Protein AF-A0A7Y0CHP2-F1 (afdb_monomer)

Mean predicted aligned error: 9.27 Å

Solvent-accessible surface area (backbone atoms only — not comparable to full-atom values): 8221 Å² total; per-residue (Å²): 135,87,84,75,91,80,76,82,68,84,80,80,77,88,77,92,66,79,94,65,55,76,23,40,91,51,57,66,53,70,41,72,54,96,93,35,85,73,47,78,48,83,64,91,58,59,38,76,54,62,63,13,35,29,50,14,32,45,27,40,51,34,11,53,66,67,30,39,64,60,24,49,51,50,52,55,51,48,28,62,74,69,74,44,83,64,51,56,67,42,19,44,55,34,41,66,69,67,62,77,64,48,66,70,48,48,58,66,74,48,63,76,78,59,86,75,64,59,84,54,24,64,59,28,40,52,52,38,48,51,57,46,56,67,67,68,112

Foldseek 3Di:
DDDDPPPQDDPDDDDPDDDADWDFQAQFDFDDDPNDTDDTGDCPRIDRDFPLQNLLRVLLVCLQAPALVSSVVSQVVVCVVVVHHGDLVNSLVNLVPDDLCCLVVVCVV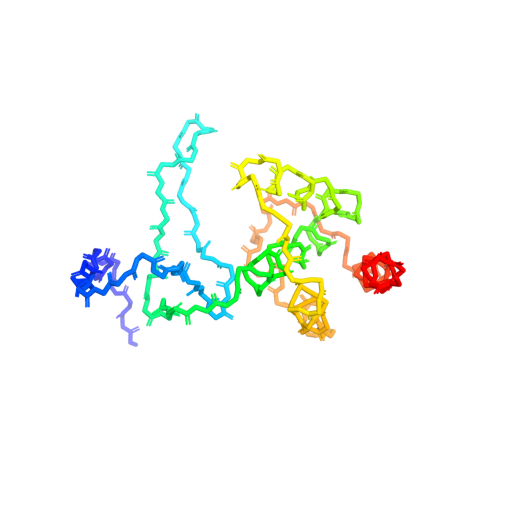CVPVDDGDSVCRVVRSVV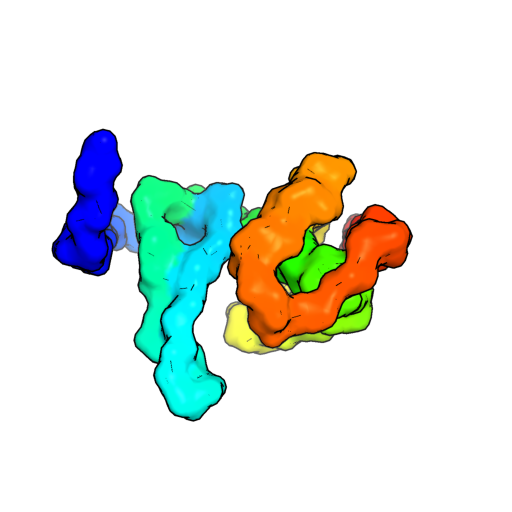NSVVSVVVVD

pLDDT: mean 80.34, std 21.64, range [25.58, 97.75]

Radius of gyration: 16.33 Å; Cα contacts (8 Å, |Δi|>4): 151; chains: 1; bounding box: 34×46×41 Å

Secondary structure (DSSP, 8-state):
----TT----------SS-PPEEESSPPPEEEETTEEEEE---TTEEE--HHHHHHHHHHHHHHHS-HHHHHHHHHHHHHHHTS---HHHHHHHHTT--TTHHHHHHHHHTTSS---TTTHHHHHHHHHHHHHHTT-

Structure (mmCIF, N/CA/C/O backbone):
data_AF-A0A7Y0CHP2-F1
#
_entry.id   AF-A0A7Y0CHP2-F1
#
loop_
_atom_site.group_PDB
_atom_site.id
_atom_site.type_symbol
_atom_site.label_atom_id
_atom_site.label_alt_id
_atom_site.label_comp_id
_atom_site.label_asym_id
_atom_site.label_entity_id
_atom_site.label_seq_id
_atom_site.pdbx_PDB_ins_code
_atom_site.Cartn_x
_atom_site.Cartn_y
_atom_site.Cartn_z
_atom_site.occupancy
_atom_site.B_iso_or_equiv
_atom_site.auth_seq_id
_atom_site.auth_comp_id
_atom_site.auth_asym_id
_atom_site.auth_atom_id
_atom_site.pdbx_PDB_model_num
ATOM 1 N N . MET A 1 1 ? 19.376 -25.784 14.580 1.00 33.62 1 MET A N 1
ATOM 2 C CA . MET A 1 1 ? 18.232 -25.405 15.437 1.00 33.62 1 MET A CA 1
ATOM 3 C C . MET A 1 1 ? 16.965 -25.797 14.697 1.00 33.62 1 MET A C 1
ATOM 5 O O . MET A 1 1 ? 16.726 -25.257 13.625 1.00 33.62 1 MET A O 1
ATOM 9 N N . ASN A 1 2 ? 16.233 -26.790 15.200 1.00 28.50 2 ASN A N 1
ATOM 10 C CA . ASN A 1 2 ? 15.022 -27.311 14.563 1.00 28.50 2 ASN A CA 1
ATOM 11 C C . ASN A 1 2 ? 13.874 -26.304 14.722 1.00 28.50 2 ASN A C 1
ATOM 13 O O . ASN A 1 2 ? 13.593 -25.875 15.837 1.00 28.50 2 ASN A O 1
ATOM 17 N N . TYR A 1 3 ? 13.243 -25.924 13.613 1.00 27.62 3 TYR A N 1
ATOM 18 C CA . TYR A 1 3 ? 12.053 -25.073 13.586 1.00 27.62 3 TYR A CA 1
ATOM 19 C C . TYR A 1 3 ? 10.825 -25.994 13.668 1.00 27.62 3 TYR A C 1
ATOM 21 O O . TYR A 1 3 ? 10.519 -26.694 12.704 1.00 27.62 3 TYR A O 1
ATOM 29 N N . SER A 1 4 ? 10.178 -26.060 14.834 1.00 25.58 4 SER A N 1
ATOM 30 C CA . SER A 1 4 ? 8.906 -26.774 15.007 1.00 25.58 4 SER A CA 1
ATOM 31 C C . SER A 1 4 ? 7.759 -25.895 14.499 1.00 25.58 4 SER A C 1
ATOM 33 O O . SER A 1 4 ? 7.734 -24.698 14.781 1.00 25.58 4 SER A O 1
ATOM 35 N N . SER A 1 5 ? 6.827 -26.468 13.731 1.00 35.50 5 SER A N 1
ATOM 36 C CA . SER A 1 5 ? 5.676 -25.751 13.147 1.00 35.50 5 SER A CA 1
ATOM 37 C C . SER A 1 5 ? 4.511 -25.531 14.126 1.00 35.50 5 SER A C 1
ATOM 39 O O . SER A 1 5 ? 3.504 -24.950 13.731 1.00 35.50 5 SER A O 1
ATOM 41 N N . ASP A 1 6 ? 4.651 -25.932 15.393 1.00 33.66 6 ASP A N 1
ATOM 42 C CA . ASP A 1 6 ? 3.515 -26.051 16.321 1.00 33.66 6 ASP A CA 1
ATOM 43 C C . ASP A 1 6 ? 3.296 -24.858 17.276 1.00 33.66 6 ASP A C 1
ATOM 45 O O . ASP A 1 6 ? 2.314 -24.844 18.013 1.00 33.66 6 ASP A O 1
ATOM 49 N N . ASP A 1 7 ? 4.120 -23.805 17.233 1.00 31.16 7 ASP A N 1
ATOM 50 C CA . ASP A 1 7 ? 4.056 -22.719 18.236 1.00 31.16 7 ASP A CA 1
ATOM 51 C C . ASP A 1 7 ? 3.256 -21.464 17.828 1.00 31.16 7 ASP A C 1
ATOM 53 O O . ASP A 1 7 ? 3.229 -20.474 18.561 1.00 31.16 7 ASP A O 1
ATOM 57 N N . LYS A 1 8 ? 2.541 -21.454 16.693 1.00 35.69 8 LYS A N 1
ATOM 58 C CA . LYS A 1 8 ? 1.701 -20.297 16.302 1.00 35.69 8 LYS A CA 1
ATOM 59 C C . LYS A 1 8 ? 0.286 -20.360 16.895 1.00 35.69 8 LYS A C 1
ATOM 61 O O . LYS A 1 8 ? -0.703 -20.182 16.187 1.00 35.69 8 LYS A O 1
ATOM 66 N N . VAL A 1 9 ? 0.182 -20.576 18.207 1.00 35.22 9 VAL A N 1
ATOM 67 C CA . VAL A 1 9 ? -1.073 -20.375 18.949 1.00 35.22 9 VAL A CA 1
ATOM 68 C C . VAL A 1 9 ? -1.379 -18.876 18.999 1.00 35.22 9 VAL A C 1
ATOM 70 O O . VAL A 1 9 ? -0.537 -18.061 19.378 1.00 35.22 9 VAL A O 1
ATOM 73 N N . ALA A 1 10 ? -2.591 -18.503 18.585 1.00 38.28 10 ALA A N 1
ATOM 74 C CA . ALA A 1 10 ? -3.089 -17.134 18.614 1.00 38.28 10 ALA A CA 1
ATOM 75 C C . ALA A 1 10 ? -3.017 -16.559 20.039 1.00 38.28 10 ALA A C 1
ATOM 77 O O . ALA A 1 10 ? -3.807 -16.918 20.911 1.00 38.28 10 ALA A O 1
ATOM 78 N N . ALA A 1 11 ? -2.079 -15.646 20.283 1.00 34.94 11 ALA A N 1
ATOM 79 C CA . ALA A 1 11 ? -2.035 -14.892 21.526 1.00 34.94 11 ALA A CA 1
ATOM 80 C C . ALA 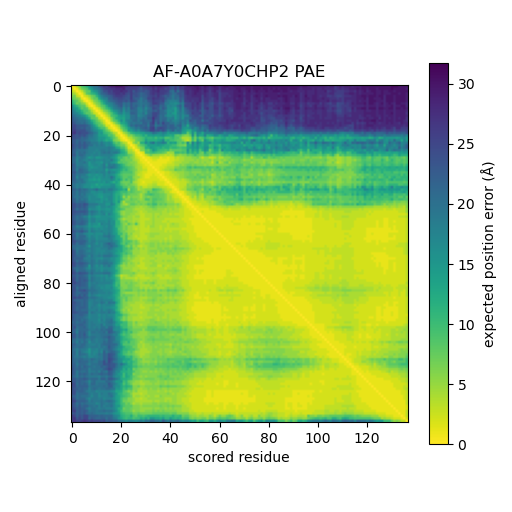A 1 11 ? -3.164 -13.847 21.520 1.00 34.94 11 ALA A C 1
ATOM 82 O O . ALA A 1 11 ? -3.031 -12.772 20.935 1.00 34.94 11 ALA A O 1
ATOM 83 N N . SER A 1 12 ? -4.292 -14.151 22.168 1.00 34.56 12 SER A N 1
ATOM 84 C CA . SER A 1 12 ? -5.327 -13.157 22.457 1.00 34.56 12 SER A CA 1
ATOM 85 C C . SER A 1 12 ? -4.858 -12.270 23.613 1.00 34.56 12 SER A C 1
ATOM 87 O O . SER A 1 12 ? -4.895 -12.674 24.777 1.00 34.56 12 SER A O 1
ATOM 89 N N . LYS A 1 13 ? -4.403 -11.052 23.317 1.00 39.47 13 LYS A N 1
ATOM 90 C CA . LYS A 1 13 ? -4.151 -10.044 24.352 1.00 39.47 13 LYS A CA 1
ATOM 91 C C . LYS A 1 13 ? -5.464 -9.306 24.624 1.00 39.47 13 LYS A C 1
ATOM 93 O O . LYS A 1 13 ? -5.970 -8.614 23.747 1.00 39.47 13 LYS A O 1
ATOM 98 N N . SER A 1 14 ? -6.030 -9.480 25.820 1.00 32.59 14 SER A N 1
ATOM 99 C CA . SER A 1 14 ? -7.166 -8.671 26.277 1.00 32.59 14 SER A CA 1
ATOM 100 C C . SER A 1 14 ? -6.699 -7.223 26.437 1.00 32.59 14 SER A C 1
ATOM 102 O O . SER A 1 14 ? -5.762 -6.954 27.190 1.00 32.59 14 SER A O 1
ATOM 104 N N . LEU A 1 15 ? -7.304 -6.304 25.686 1.00 39.84 15 LEU A N 1
ATOM 105 C CA . LEU A 1 15 ? -7.013 -4.874 25.737 1.00 39.84 15 LEU A CA 1
ATOM 106 C C . LEU A 1 15 ? -8.255 -4.154 26.257 1.00 39.84 15 LEU A C 1
ATOM 108 O O . LEU A 1 15 ? -9.222 -3.946 25.530 1.00 39.84 15 LEU A O 1
ATOM 112 N N . THR A 1 16 ? -8.231 -3.791 27.535 1.00 33.66 16 THR A N 1
ATOM 113 C CA . THR A 1 16 ? -9.223 -2.921 28.167 1.00 33.66 16 THR A CA 1
ATOM 114 C C . THR A 1 16 ? -8.819 -1.458 27.962 1.00 33.66 16 THR A C 1
ATOM 116 O O . THR A 1 16 ? -7.867 -0.964 28.559 1.00 33.66 16 THR A O 1
ATOM 119 N N . GLY A 1 17 ? -9.538 -0.765 27.078 1.00 36.34 17 GLY A N 1
ATOM 120 C CA . GLY A 1 17 ? -9.397 0.659 26.756 1.00 36.34 17 GLY A CA 1
ATOM 121 C C . GLY A 1 17 ? -10.438 1.067 25.700 1.00 36.34 17 GLY A C 1
ATOM 122 O O . GLY A 1 17 ? -11.061 0.178 25.116 1.00 36.34 17 GLY A O 1
ATOM 123 N N . PRO A 1 18 ? -10.677 2.371 25.442 1.00 32.94 18 PRO A N 1
ATOM 124 C CA . PRO A 1 18 ? -11.537 2.787 24.325 1.00 32.94 18 PRO A CA 1
ATOM 125 C C . PRO A 1 18 ? -11.023 2.149 23.022 1.00 32.94 18 PRO A C 1
ATOM 127 O O . PRO A 1 18 ? -9.814 1.920 22.938 1.00 32.94 18 PRO A O 1
ATOM 130 N N . PRO A 1 19 ? -11.880 1.834 22.027 1.00 41.00 19 PRO A N 1
ATOM 131 C CA . PRO A 1 19 ? -11.494 1.035 20.864 1.00 41.00 19 PRO A CA 1
ATOM 132 C C . PRO A 1 19 ? -10.419 1.751 20.034 1.00 41.00 19 PRO A C 1
ATOM 134 O O . PRO A 1 19 ? -10.703 2.517 19.116 1.00 41.00 19 PRO A O 1
ATOM 137 N N . GLY A 1 20 ? -9.158 1.521 20.389 1.00 43.00 20 GLY A N 1
ATOM 138 C CA . GLY A 1 20 ? -7.997 1.904 19.611 1.00 43.00 20 GLY A CA 1
ATOM 139 C C . GLY A 1 20 ? -7.851 0.923 18.461 1.00 43.00 20 GLY A C 1
ATOM 140 O O . GLY A 1 20 ? -7.991 -0.286 18.650 1.00 43.00 20 GLY A O 1
ATOM 141 N N . LEU A 1 21 ? -7.581 1.426 17.257 1.00 51.47 21 LEU A N 1
ATOM 142 C CA . LEU A 1 21 ? -7.273 0.537 16.148 1.00 51.47 21 LEU A CA 1
ATOM 143 C C . LEU A 1 21 ? -5.927 -0.141 16.421 1.00 51.47 21 LEU A C 1
ATOM 145 O O . LEU A 1 21 ? -4.909 0.536 16.588 1.00 51.47 21 LEU A O 1
ATOM 149 N N . LEU A 1 22 ? -5.932 -1.472 16.433 1.00 53.25 22 LEU A N 1
ATOM 150 C CA . LEU A 1 22 ? -4.707 -2.252 16.384 1.00 53.25 22 LEU A CA 1
ATOM 151 C C . LEU A 1 22 ? -4.070 -2.091 15.012 1.00 53.25 22 LEU A C 1
ATOM 153 O O . LEU A 1 22 ? -4.692 -2.384 13.993 1.00 53.25 22 LEU A O 1
ATOM 15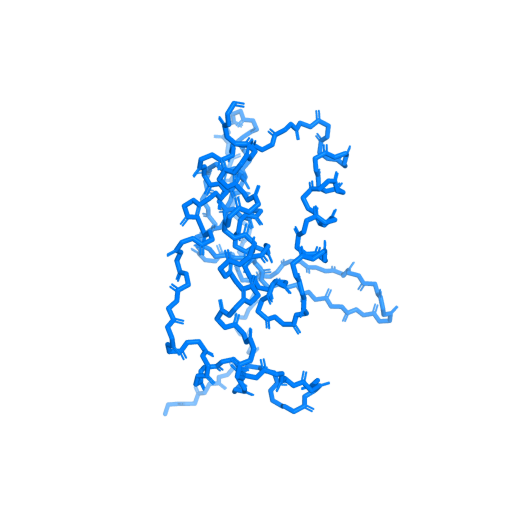7 N N . THR A 1 23 ? -2.828 -1.638 15.025 1.00 50.16 23 THR A N 1
ATOM 158 C CA . THR A 1 23 ? -1.958 -1.551 13.862 1.00 50.16 23 THR A CA 1
ATOM 159 C C . THR A 1 23 ? -0.762 -2.468 14.025 1.00 50.16 23 THR A C 1
ATOM 161 O O . THR A 1 23 ? -0.392 -2.833 15.140 1.00 50.16 23 THR A O 1
ATOM 164 N N . GLN A 1 24 ? -0.143 -2.874 12.932 1.00 55.31 24 GLN A N 1
ATOM 165 C CA . GLN A 1 24 ? 1.090 -3.640 12.968 1.00 55.31 24 GLN A CA 1
ATOM 166 C C . GLN A 1 24 ? 2.258 -2.784 12.487 1.00 55.31 24 GLN A C 1
ATOM 168 O O . GLN A 1 24 ? 2.131 -1.862 11.685 1.00 55.31 24 GLN A O 1
ATOM 173 N N . ARG A 1 25 ? 3.462 -3.099 12.970 1.00 50.78 25 ARG A N 1
ATOM 174 C CA . ARG A 1 25 ? 4.680 -2.430 12.484 1.00 50.78 25 ARG A CA 1
ATOM 175 C C . ARG A 1 25 ? 5.002 -2.784 11.018 1.00 50.78 25 ARG A C 1
ATOM 177 O O . ARG A 1 25 ? 5.849 -2.133 10.424 1.00 50.78 25 ARG A O 1
ATOM 184 N N . SER A 1 26 ? 4.325 -3.783 10.449 1.00 56.91 26 SER A N 1
ATOM 185 C CA . SER A 1 26 ? 4.382 -4.263 9.059 1.00 56.91 26 SER A CA 1
ATOM 186 C C . SER A 1 26 ? 3.019 -4.852 8.672 1.00 56.91 26 SER A C 1
ATOM 188 O O . SER A 1 26 ? 2.314 -5.320 9.556 1.00 56.91 26 SER A O 1
ATOM 190 N N . THR A 1 27 ? 2.652 -4.910 7.388 1.00 58.25 27 THR A N 1
ATOM 191 C CA . THR A 1 27 ? 1.412 -5.584 6.939 1.00 58.25 27 THR A CA 1
ATOM 192 C C . THR A 1 27 ? 1.262 -6.976 7.568 1.00 58.25 27 THR A C 1
ATOM 194 O O . THR A 1 27 ? 2.188 -7.783 7.429 1.00 58.25 27 THR A O 1
ATOM 197 N N . PRO A 1 28 ? 0.140 -7.296 8.241 1.00 63.59 28 PRO A N 1
ATOM 198 C CA . PRO A 1 28 ? 0.003 -8.586 8.897 1.00 63.59 28 PRO A CA 1
ATOM 199 C C . PRO A 1 28 ? -0.168 -9.715 7.867 1.00 63.59 28 PRO A C 1
ATOM 201 O O . PRO A 1 28 ? -0.849 -9.529 6.853 1.00 63.59 28 PRO A O 1
ATOM 204 N N . PRO A 1 29 ? 0.417 -10.900 8.105 1.00 76.56 29 PRO A N 1
ATOM 205 C CA . PRO A 1 29 ? 0.190 -12.051 7.248 1.00 76.56 29 PRO A CA 1
ATOM 206 C C . PRO A 1 29 ? -1.262 -12.528 7.346 1.00 76.56 29 PRO A C 1
ATOM 208 O O . PRO A 1 29 ? -1.866 -12.587 8.420 1.00 76.56 29 PRO A O 1
ATOM 211 N N . VAL A 1 30 ? -1.808 -12.898 6.192 1.00 83.56 30 VAL A N 1
ATOM 212 C CA . VAL A 1 30 ? -3.193 -13.335 6.027 1.00 83.56 30 VAL A CA 1
ATOM 213 C C . VAL A 1 30 ? -3.265 -14.775 5.532 1.00 83.56 30 VAL A C 1
ATOM 215 O O . VAL A 1 30 ? -2.452 -15.200 4.712 1.00 83.56 30 VAL A O 1
ATOM 218 N N . LEU A 1 31 ? -4.249 -15.524 6.026 1.00 85.31 31 LEU A N 1
ATOM 219 C CA . LEU A 1 31 ? -4.538 -16.891 5.609 1.00 85.31 31 LEU A CA 1
ATOM 220 C C . LEU A 1 31 ? -5.696 -16.921 4.619 1.00 85.31 31 LEU A C 1
ATOM 222 O O . LEU A 1 31 ? -6.704 -16.238 4.803 1.00 85.31 31 LEU A O 1
ATOM 226 N N . TRP A 1 32 ? -5.548 -17.761 3.601 1.00 82.81 32 TRP A N 1
ATOM 227 C CA . TRP A 1 32 ? -6.553 -17.994 2.576 1.00 82.81 32 TRP A CA 1
ATOM 228 C C . TRP A 1 32 ? -6.946 -19.470 2.574 1.00 82.81 32 TRP A C 1
ATOM 230 O O . TRP A 1 32 ? -6.081 -20.339 2.660 1.00 82.81 32 TRP A O 1
ATOM 240 N N . CYS A 1 33 ? -8.240 -19.746 2.452 1.00 84.38 33 CYS A N 1
ATOM 241 C CA . CYS A 1 33 ? -8.786 -21.075 2.185 1.00 84.38 33 CYS A CA 1
ATOM 242 C C . CYS A 1 33 ? -9.849 -20.924 1.099 1.00 84.38 33 CYS A C 1
ATOM 244 O O . CYS A 1 33 ? -10.695 -20.040 1.219 1.00 84.38 33 CYS A O 1
ATOM 246 N N . ASP A 1 34 ? -9.779 -21.719 0.032 1.00 87.19 34 ASP A N 1
ATOM 247 C CA . ASP A 1 34 ? -10.749 -21.694 -1.074 1.00 87.19 34 ASP A CA 1
ATOM 248 C C . ASP A 1 34 ? -11.055 -20.274 -1.593 1.00 87.19 34 ASP A C 1
ATOM 250 O O . ASP A 1 34 ? -12.204 -19.854 -1.699 1.00 87.19 34 ASP A O 1
ATOM 254 N N . GLN A 1 35 ? -9.997 -19.498 -1.867 1.00 83.31 35 GLN A N 1
ATOM 255 C CA . GLN A 1 35 ? -10.057 -18.094 -2.322 1.00 83.31 35 GLN A CA 1
ATOM 256 C C . GLN A 1 35 ? -10.704 -17.101 -1.343 1.00 83.31 35 GLN A C 1
ATOM 258 O O . GLN A 1 35 ? -10.899 -15.932 -1.676 1.00 83.31 35 GLN A O 1
ATOM 263 N N . ARG A 1 36 ? -10.982 -17.520 -0.110 1.00 78.56 36 ARG A N 1
ATOM 264 C CA . ARG A 1 36 ? -11.520 -16.667 0.943 1.00 78.56 36 ARG A CA 1
ATOM 265 C C . ARG A 1 36 ? -10.453 -16.359 1.984 1.00 78.56 36 ARG A C 1
ATOM 267 O O . ARG A 1 36 ? -9.753 -17.251 2.452 1.00 78.56 36 ARG A O 1
ATOM 274 N N . LEU A 1 37 ? -10.383 -15.094 2.392 1.00 85.31 37 LEU A N 1
ATOM 275 C CA . LEU A 1 37 ? -9.616 -14.675 3.561 1.00 85.31 37 LEU A CA 1
ATOM 276 C C . LEU A 1 37 ? -10.229 -15.310 4.821 1.00 85.31 37 LEU A C 1
ATOM 278 O O . LEU A 1 37 ? -11.385 -15.035 5.153 1.00 85.31 37 LEU A O 1
ATOM 282 N N . THR A 1 38 ? -9.471 -16.158 5.513 1.00 86.81 38 THR A N 1
ATOM 283 C CA . THR A 1 38 ? -9.941 -16.921 6.682 1.00 86.81 38 THR A CA 1
ATOM 284 C C . THR A 1 38 ? -9.320 -16.481 7.997 1.00 86.81 38 THR A C 1
ATOM 286 O O . THR A 1 38 ? -9.872 -16.782 9.053 1.00 86.81 38 THR A O 1
ATOM 289 N N . GLY A 1 39 ? -8.211 -15.743 7.969 1.00 81.94 39 GLY A N 1
ATOM 290 C CA . GLY A 1 39 ? -7.592 -15.271 9.199 1.00 81.94 39 GLY A CA 1
ATOM 291 C C . GLY A 1 39 ? -6.468 -14.275 8.983 1.00 81.94 39 GLY A C 1
ATOM 292 O O . GLY A 1 39 ? -5.876 -14.192 7.909 1.00 81.94 39 GLY A O 1
ATOM 293 N N . VAL A 1 40 ? -6.168 -13.540 10.047 1.00 82.12 40 VAL A N 1
ATOM 294 C CA . VAL A 1 40 ? -4.987 -12.687 10.171 1.00 82.12 40 VAL A CA 1
ATOM 295 C C . VAL A 1 40 ? -4.141 -13.281 11.288 1.00 82.12 40 VAL A C 1
ATOM 297 O O . VAL A 1 40 ? -4.647 -13.524 12.387 1.00 82.12 40 VAL A O 1
ATOM 300 N N . VAL A 1 41 ? -2.874 -13.558 11.006 1.00 81.44 41 VAL A N 1
ATOM 301 C CA . VAL A 1 41 ? -1.969 -14.257 11.926 1.00 81.44 41 VAL A CA 1
ATOM 302 C C . VAL A 1 41 ? -0.753 -13.396 12.251 1.00 81.44 41 VAL A C 1
ATOM 304 O O . VAL A 1 41 ? -0.618 -12.289 11.743 1.00 81.44 41 VAL A O 1
ATOM 307 N N . ASP A 1 42 ? 0.128 -13.914 13.109 1.00 71.19 42 ASP A N 1
ATOM 308 C CA . ASP A 1 42 ? 1.390 -13.268 13.487 1.00 71.19 42 ASP A CA 1
ATOM 309 C C . ASP A 1 42 ? 1.177 -11.874 14.105 1.00 71.19 42 ASP A C 1
ATOM 311 O O . ASP A 1 42 ? 1.497 -10.830 13.535 1.00 71.19 42 ASP A O 1
ATOM 315 N N . TRP A 1 43 ? 0.637 -11.865 15.329 1.00 76.94 43 TRP A N 1
ATOM 316 C CA . TRP A 1 43 ? 0.383 -10.653 16.115 1.00 76.94 43 TRP A CA 1
ATOM 317 C C . TRP A 1 43 ? 1.491 -10.191 17.090 1.00 76.94 43 TRP A C 1
ATOM 319 O O . TRP A 1 43 ? 1.189 -9.326 17.915 1.00 76.94 43 TRP A O 1
ATOM 329 N N . PRO A 1 44 ? 2.759 -10.665 17.065 1.00 75.81 44 PRO A N 1
ATOM 330 C CA . PRO A 1 44 ? 3.718 -10.280 18.102 1.00 75.81 44 PRO A CA 1
ATOM 331 C C . PRO A 1 44 ? 4.076 -8.786 18.052 1.00 75.81 44 PRO A C 1
ATOM 333 O O . PRO A 1 44 ? 4.484 -8.230 19.067 1.00 75.81 44 PRO A O 1
ATOM 336 N N . ASN A 1 45 ? 3.873 -8.125 16.905 1.00 74.69 45 ASN A N 1
ATOM 337 C CA . ASN A 1 45 ? 4.138 -6.697 16.703 1.00 74.69 45 ASN A CA 1
ATOM 338 C C . ASN A 1 45 ? 2.864 -5.835 16.650 1.00 74.69 45 ASN A C 1
ATOM 340 O O . ASN A 1 45 ? 2.912 -4.693 16.189 1.00 74.69 45 ASN A O 1
ATOM 344 N N . ALA A 1 46 ? 1.726 -6.374 17.094 1.00 77.31 46 ALA A N 1
ATOM 345 C CA . ALA A 1 46 ? 0.472 -5.639 17.160 1.00 77.31 46 ALA A CA 1
ATOM 346 C C . ALA A 1 46 ? 0.537 -4.542 18.230 1.00 77.31 46 ALA A C 1
ATOM 348 O O . ALA A 1 46 ? 0.813 -4.810 19.401 1.00 77.31 46 ALA A O 1
ATOM 349 N N . ALA A 1 47 ? 0.248 -3.309 17.837 1.00 78.44 47 ALA A N 1
ATOM 350 C CA . ALA A 1 47 ? 0.237 -2.149 18.712 1.00 78.44 47 ALA A CA 1
ATOM 351 C C . ALA A 1 47 ? -0.829 -1.146 18.268 1.00 78.44 47 ALA A C 1
ATOM 353 O O . ALA A 1 47 ? -1.135 -1.020 17.087 1.00 78.44 47 ALA A O 1
ATOM 354 N N . THR A 1 48 ? -1.383 -0.372 19.195 1.00 82.94 48 THR A N 1
ATOM 355 C CA . THR A 1 48 ? -2.240 0.757 18.813 1.00 82.94 48 THR A CA 1
ATOM 356 C C . THR A 1 48 ? -1.428 1.774 18.014 1.00 82.94 48 THR A C 1
ATOM 358 O O . THR A 1 48 ? -0.333 2.156 18.429 1.00 82.94 48 THR A O 1
ATOM 361 N N . GLY A 1 49 ? -1.960 2.239 16.887 1.00 83.31 49 GLY A N 1
ATOM 362 C CA . GLY A 1 49 ? -1.236 3.179 16.040 1.00 83.31 49 GLY A CA 1
ATOM 363 C C . GLY A 1 49 ? -2.071 3.772 14.916 1.00 83.31 49 GLY A C 1
ATOM 364 O O . GLY A 1 49 ? -3.300 3.695 14.893 1.00 83.31 49 GLY A O 1
ATOM 365 N N . ASN A 1 50 ? -1.382 4.429 13.986 1.00 89.31 50 ASN A N 1
ATOM 366 C CA . ASN A 1 50 ? -2.022 5.090 12.860 1.00 89.31 50 ASN A CA 1
ATOM 367 C C . ASN A 1 50 ? -2.319 4.079 11.750 1.00 89.31 50 ASN A C 1
ATOM 369 O O . ASN A 1 50 ? -1.402 3.492 11.185 1.00 89.31 50 ASN A O 1
ATOM 373 N N . ARG A 1 51 ? -3.596 3.925 11.395 1.00 91.00 51 ARG A N 1
ATOM 374 C CA . ARG A 1 51 ? -4.050 3.022 10.323 1.00 91.00 51 ARG A CA 1
ATOM 375 C C . ARG A 1 51 ? -3.380 3.263 8.972 1.00 91.00 51 ARG A C 1
ATOM 377 O O . ARG A 1 51 ? -3.239 2.335 8.184 1.00 91.00 51 ARG A O 1
ATOM 384 N N . GLY A 1 52 ? -2.969 4.506 8.712 1.00 91.56 52 GLY A N 1
ATOM 385 C CA . GLY A 1 52 ? -2.218 4.867 7.516 1.00 91.56 52 GLY A CA 1
ATOM 386 C C . GLY A 1 52 ? -0.888 4.121 7.423 1.00 91.56 52 GLY A C 1
ATOM 387 O O . GLY A 1 52 ? -0.463 3.820 6.319 1.00 91.56 52 GLY A O 1
ATOM 388 N N . SER A 1 53 ? -0.279 3.735 8.549 1.00 91.12 53 SER A N 1
ATOM 389 C CA . SER A 1 53 ? 0.940 2.921 8.555 1.00 91.12 53 SER A CA 1
ATOM 390 C C . SER A 1 53 ? 0.702 1.522 7.971 1.00 91.12 53 SER A C 1
ATOM 392 O O . SER A 1 53 ? 1.440 1.104 7.083 1.00 91.12 53 SER A O 1
ATOM 394 N N . ASP A 1 54 ? -0.346 0.813 8.409 1.00 89.94 54 ASP A N 1
ATOM 395 C CA . ASP A 1 54 ? -0.685 -0.510 7.855 1.00 89.94 54 ASP A CA 1
ATOM 396 C C . ASP A 1 54 ? -1.104 -0.414 6.394 1.00 89.94 54 ASP A C 1
ATOM 398 O O . ASP A 1 54 ? -0.673 -1.205 5.558 1.00 89.94 54 ASP A O 1
ATOM 402 N N . VAL A 1 55 ? -1.938 0.580 6.076 1.00 94.00 55 VAL A N 1
ATOM 403 C CA . VAL A 1 55 ? -2.404 0.808 4.708 1.00 94.00 55 VAL A CA 1
ATOM 404 C C . VAL A 1 55 ? -1.228 1.106 3.787 1.00 94.00 55 VAL A C 1
ATOM 406 O O . VAL A 1 55 ? -1.134 0.490 2.730 1.00 94.00 55 VAL A O 1
ATOM 409 N N . GLY A 1 56 ? -0.296 1.964 4.196 1.00 95.19 56 GLY A N 1
ATOM 410 C CA . GLY A 1 56 ? 0.889 2.279 3.408 1.00 95.19 56 GLY A CA 1
ATOM 411 C C . GLY A 1 56 ? 1.819 1.076 3.226 1.00 95.19 56 GLY A C 1
ATOM 412 O O . GLY A 1 56 ? 2.306 0.860 2.119 1.00 95.19 56 GLY A O 1
ATOM 413 N N . HIS A 1 57 ? 1.998 0.221 4.242 1.00 93.56 57 HIS A N 1
ATOM 414 C CA . HIS A 1 57 ? 2.745 -1.033 4.073 1.00 93.56 57 HIS A CA 1
ATOM 415 C C . HIS A 1 57 ? 2.041 -2.008 3.115 1.00 93.56 57 HIS A C 1
ATOM 417 O O . HIS A 1 57 ? 2.699 -2.629 2.277 1.00 93.56 57 HIS A O 1
ATOM 423 N N . CYS A 1 58 ? 0.710 -2.135 3.181 1.00 94.44 58 CYS A N 1
ATOM 424 C CA . CYS A 1 58 ? -0.053 -2.935 2.218 1.00 94.44 58 CYS A CA 1
ATOM 425 C C . CYS A 1 58 ? 0.146 -2.407 0.799 1.00 94.44 58 CYS A C 1
ATOM 427 O O . CYS A 1 58 ? 0.432 -3.173 -0.118 1.00 94.44 58 CYS A O 1
ATOM 429 N N . ARG A 1 59 ? 0.031 -1.089 0.620 1.00 96.88 59 ARG A N 1
ATOM 430 C CA . ARG A 1 59 ? 0.213 -0.435 -0.677 1.00 96.88 59 ARG A CA 1
ATOM 431 C C . ARG A 1 59 ? 1.621 -0.608 -1.217 1.00 96.88 59 ARG A C 1
ATOM 433 O O . ARG A 1 59 ? 1.762 -0.861 -2.408 1.00 96.88 59 ARG A O 1
ATOM 440 N N . LEU A 1 60 ? 2.641 -0.531 -0.362 1.00 95.88 60 LEU A N 1
ATOM 441 C CA . LEU A 1 60 ? 4.018 -0.808 -0.755 1.00 95.88 60 LEU A CA 1
ATOM 442 C C . LEU A 1 60 ? 4.146 -2.233 -1.310 1.00 95.88 60 LEU A C 1
ATOM 444 O O . LEU A 1 60 ? 4.645 -2.414 -2.419 1.00 95.88 60 LEU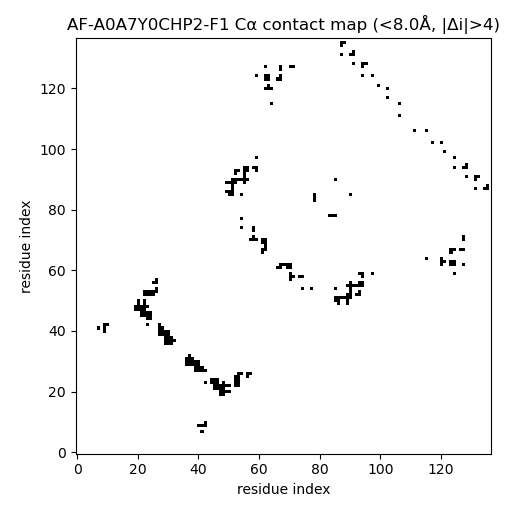 A O 1
ATOM 448 N N . ASN A 1 61 ? 3.621 -3.229 -0.592 1.00 92.75 61 ASN A N 1
ATOM 449 C CA . ASN A 1 61 ? 3.639 -4.620 -1.051 1.00 92.75 61 ASN A CA 1
ATOM 450 C C . ASN A 1 61 ? 2.904 -4.793 -2.388 1.00 92.75 61 ASN A C 1
ATOM 452 O O . ASN A 1 61 ? 3.400 -5.484 -3.276 1.00 92.75 61 ASN A O 1
ATOM 456 N N . LEU A 1 62 ? 1.746 -4.150 -2.560 1.00 94.12 62 LEU A N 1
ATOM 457 C CA . LEU A 1 62 ? 0.978 -4.216 -3.805 1.00 94.12 62 LEU A CA 1
ATOM 458 C C . LEU A 1 62 ? 1.710 -3.553 -4.977 1.00 94.12 62 LEU A C 1
ATOM 460 O O . LEU A 1 62 ? 1.721 -4.112 -6.067 1.00 94.12 62 LEU A O 1
ATOM 464 N N . ALA A 1 63 ? 2.373 -2.416 -4.761 1.00 95.50 63 ALA A N 1
ATOM 465 C CA . ALA A 1 63 ? 3.162 -1.749 -5.797 1.00 95.50 63 ALA A CA 1
ATOM 466 C C . ALA A 1 63 ? 4.389 -2.578 -6.218 1.00 95.50 63 ALA A C 1
ATOM 468 O O . ALA A 1 63 ? 4.741 -2.635 -7.399 1.00 95.50 63 ALA A O 1
ATOM 469 N N . VAL A 1 64 ? 5.029 -3.235 -5.246 1.00 93.38 64 VAL A N 1
ATOM 470 C CA . VAL A 1 64 ? 6.167 -4.136 -5.462 1.00 93.38 64 VAL A CA 1
ATOM 471 C C . VAL A 1 64 ? 5.751 -5.359 -6.283 1.00 93.38 64 VAL A C 1
ATOM 473 O O . VAL A 1 64 ? 6.411 -5.679 -7.275 1.00 93.38 64 VAL A O 1
ATOM 476 N N . LEU A 1 65 ? 4.663 -6.024 -5.883 1.00 90.25 65 LEU A N 1
ATOM 477 C CA . LEU A 1 65 ? 4.221 -7.301 -6.454 1.00 90.25 65 LEU A CA 1
ATOM 478 C C . LEU A 1 65 ? 3.414 -7.150 -7.748 1.00 90.25 65 LEU A C 1
ATOM 480 O O . LEU A 1 65 ? 3.494 -8.023 -8.607 1.00 90.25 65 LEU A O 1
ATOM 484 N N . PHE A 1 66 ? 2.654 -6.065 -7.882 1.00 91.44 66 PHE A N 1
ATOM 485 C CA . PHE A 1 66 ? 1.735 -5.833 -8.991 1.00 91.44 66 PHE A CA 1
ATOM 486 C C . PHE A 1 66 ? 2.059 -4.493 -9.653 1.00 91.44 66 PHE A C 1
ATOM 488 O O . PHE A 1 66 ? 2.994 -4.406 -10.449 1.00 91.44 66 PHE A O 1
ATOM 495 N N . ASP A 1 67 ? 1.327 -3.435 -9.303 1.00 93.81 67 ASP A N 1
ATOM 496 C CA . ASP A 1 67 ? 1.459 -2.123 -9.915 1.00 93.81 67 ASP A CA 1
ATOM 497 C C . ASP A 1 67 ? 0.915 -0.976 -9.052 1.00 93.81 67 ASP A C 1
ATOM 499 O O . ASP A 1 67 ? 0.316 -1.158 -7.988 1.00 93.81 67 ASP A O 1
ATOM 503 N N . THR A 1 68 ? 1.178 0.246 -9.523 1.00 96.31 68 THR A N 1
ATOM 504 C CA . THR A 1 68 ? 0.747 1.494 -8.885 1.00 96.31 68 THR A CA 1
ATOM 505 C C . THR A 1 68 ? -0.774 1.617 -8.813 1.00 96.31 68 THR A C 1
ATOM 507 O O . THR A 1 68 ? -1.290 2.132 -7.821 1.00 96.31 68 THR A O 1
ATOM 510 N N . THR A 1 69 ? -1.493 1.136 -9.831 1.00 96.62 69 THR A N 1
ATOM 511 C CA . THR A 1 69 ? -2.959 1.204 -9.893 1.00 96.62 69 THR A CA 1
ATOM 512 C C . THR A 1 69 ? -3.578 0.341 -8.804 1.00 96.62 69 THR A C 1
ATOM 514 O O . THR A 1 69 ? -4.353 0.844 -8.001 1.00 96.62 69 THR A O 1
ATOM 517 N N . THR A 1 70 ? -3.137 -0.909 -8.677 1.00 95.94 70 THR A N 1
ATOM 518 C CA . THR A 1 70 ? -3.567 -1.859 -7.645 1.00 95.94 70 THR A CA 1
ATOM 519 C C . THR A 1 70 ? -3.327 -1.299 -6.240 1.00 95.94 70 THR A C 1
ATOM 521 O O . THR A 1 70 ? -4.191 -1.386 -5.365 1.00 95.94 70 THR A O 1
ATOM 524 N N . ALA A 1 71 ? -2.171 -0.667 -6.012 1.00 96.62 71 ALA A N 1
ATOM 525 C CA . ALA A 1 71 ? -1.874 0.004 -4.747 1.00 96.62 71 ALA A CA 1
ATOM 526 C C . ALA A 1 71 ? -2.772 1.234 -4.493 1.00 96.62 71 ALA A C 1
ATOM 528 O O . ALA A 1 7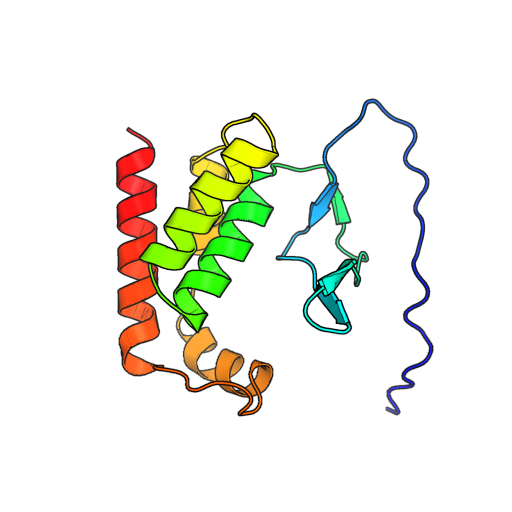1 ? -3.086 1.549 -3.343 1.00 96.62 71 ALA A O 1
ATOM 529 N N . GLY A 1 72 ? -3.177 1.956 -5.538 1.00 97.00 72 GLY A N 1
ATOM 530 C CA . GLY A 1 72 ? -4.130 3.065 -5.452 1.00 97.00 72 GLY A CA 1
ATOM 531 C C . GLY A 1 72 ? -5.558 2.595 -5.167 1.00 97.00 72 GLY A C 1
ATOM 532 O O . GLY A 1 72 ? -6.201 3.098 -4.245 1.00 97.00 72 GLY A O 1
ATOM 533 N N . ASP A 1 73 ? -6.024 1.582 -5.892 1.00 97.62 73 ASP A N 1
ATOM 534 C CA . ASP A 1 73 ? -7.360 1.004 -5.746 1.00 97.62 73 ASP A CA 1
ATOM 535 C C . ASP A 1 73 ? -7.565 0.427 -4.347 1.00 97.62 73 ASP A C 1
ATOM 537 O O . ASP A 1 73 ? -8.602 0.660 -3.724 1.00 97.62 73 ASP A O 1
ATOM 541 N N . TYR 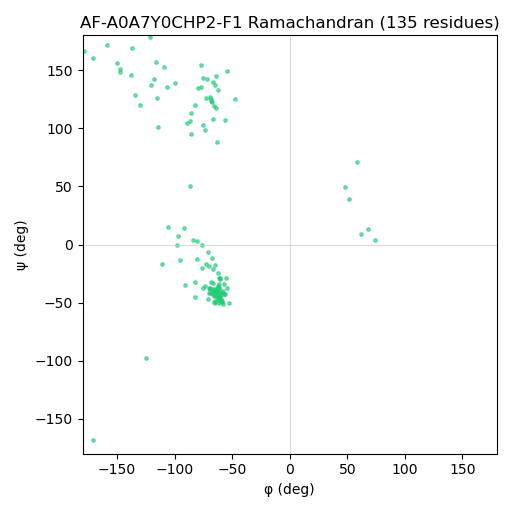A 1 74 ? -6.549 -0.244 -3.795 1.00 96.81 74 TYR A N 1
ATOM 542 C CA . TYR A 1 74 ? -6.590 -0.723 -2.415 1.00 96.81 74 TYR A CA 1
ATOM 543 C C . TYR A 1 74 ? -6.855 0.403 -1.409 1.00 96.81 74 TYR A C 1
ATOM 545 O O . TYR A 1 74 ? -7.671 0.225 -0.506 1.00 96.81 74 TYR A O 1
ATOM 553 N N . LEU A 1 75 ? -6.217 1.570 -1.562 1.00 96.50 75 LEU A N 1
ATOM 554 C CA . LEU A 1 75 ? -6.450 2.708 -0.670 1.00 96.50 75 LEU A CA 1
ATOM 555 C C . LEU A 1 75 ? -7.910 3.161 -0.720 1.00 96.50 75 LEU A C 1
ATOM 557 O O . LEU A 1 75 ? -8.544 3.329 0.320 1.00 96.50 75 LEU A O 1
ATOM 561 N N . VAL A 1 76 ? -8.442 3.326 -1.931 1.00 96.88 76 VAL A N 1
ATOM 562 C CA . VAL A 1 76 ? -9.831 3.745 -2.148 1.00 96.88 76 VAL A CA 1
ATOM 563 C C . VAL A 1 76 ? -10.795 2.731 -1.535 1.00 96.88 76 VAL A C 1
ATOM 565 O O . VAL A 1 76 ? -11.738 3.113 -0.842 1.00 96.88 76 VAL A O 1
ATOM 568 N N . MET A 1 77 ? -10.554 1.439 -1.755 1.00 97.44 77 MET A N 1
ATOM 569 C CA . MET A 1 77 ? -11.384 0.364 -1.213 1.00 97.44 77 MET A CA 1
ATOM 570 C C . MET A 1 77 ? -11.303 0.288 0.312 1.00 97.44 77 MET A C 1
ATOM 572 O O . MET A 1 77 ? -12.339 0.144 0.963 1.00 97.44 77 MET A O 1
ATOM 576 N N . TYR A 1 78 ? -10.111 0.452 0.891 1.00 95.75 78 TYR A N 1
ATOM 577 C CA . TYR A 1 78 ? -9.926 0.498 2.339 1.00 95.75 78 TYR A CA 1
ATOM 578 C C . TYR A 1 78 ? -10.683 1.677 2.956 1.00 95.75 78 TYR A C 1
ATOM 580 O O . TYR A 1 78 ? -11.446 1.478 3.896 1.00 95.75 78 TYR A O 1
ATOM 588 N N . GLU A 1 79 ? -10.517 2.896 2.433 1.00 96.38 79 GLU A N 1
ATOM 589 C CA . GLU A 1 79 ? -11.186 4.088 2.973 1.00 96.38 79 GLU A CA 1
ATOM 590 C C . GLU A 1 79 ? -12.711 3.986 2.862 1.00 96.38 79 GLU A C 1
ATOM 592 O O . GLU A 1 79 ? -13.425 4.353 3.796 1.00 96.38 79 GLU A O 1
ATOM 597 N N . ARG A 1 80 ? -13.217 3.427 1.754 1.00 97.50 80 ARG A N 1
ATOM 598 C CA . ARG A 1 80 ? -14.648 3.140 1.574 1.00 97.50 80 ARG A CA 1
ATOM 599 C C . ARG A 1 80 ? -15.161 2.138 2.604 1.00 97.50 80 ARG A C 1
ATOM 601 O O . ARG A 1 80 ? -16.189 2.393 3.221 1.00 97.50 80 ARG A O 1
ATOM 608 N N . ALA A 1 81 ? -14.454 1.027 2.804 1.00 95.25 81 ALA A N 1
ATOM 609 C CA . ALA A 1 81 ? -14.857 -0.013 3.749 1.00 95.25 81 ALA A CA 1
ATOM 610 C C . ALA A 1 81 ? -14.738 0.443 5.213 1.00 95.25 81 ALA A C 1
ATOM 612 O O . ALA A 1 81 ? -15.585 0.113 6.037 1.00 95.25 81 ALA A O 1
ATOM 613 N N . ALA A 1 82 ? -13.700 1.217 5.537 1.00 92.88 82 ALA A N 1
ATOM 614 C CA . ALA A 1 82 ? -13.484 1.760 6.873 1.00 92.88 82 ALA A CA 1
ATOM 615 C C . ALA A 1 82 ? -14.412 2.942 7.190 1.00 92.88 82 ALA A C 1
ATOM 617 O O . ALA A 1 82 ? -14.579 3.274 8.361 1.00 92.88 82 ALA A O 1
ATOM 618 N N . GLY A 1 83 ? -14.971 3.604 6.171 1.00 96.81 83 GLY A N 1
ATOM 619 C CA . GLY A 1 83 ? -15.751 4.834 6.323 1.00 96.81 83 GLY A CA 1
ATOM 620 C C . GLY A 1 83 ? -14.917 6.038 6.776 1.00 96.81 83 GLY A C 1
ATOM 621 O O . GLY A 1 83 ? -15.477 7.045 7.204 1.00 96.81 83 GLY A O 1
ATOM 622 N N . VAL A 1 84 ? -13.583 5.947 6.715 1.00 94.31 84 VAL A N 1
ATOM 623 C CA . VAL A 1 84 ? -12.661 7.001 7.161 1.00 94.31 84 VAL A CA 1
ATOM 624 C C . VAL A 1 84 ? -11.517 7.150 6.168 1.00 94.31 84 VAL A C 1
ATOM 626 O O . VAL A 1 84 ? -11.035 6.160 5.616 1.00 94.31 84 VAL A O 1
ATOM 629 N N . ARG A 1 85 ? -11.030 8.381 5.992 1.00 95.00 85 ARG A N 1
ATOM 630 C CA . ARG A 1 85 ? -9.782 8.624 5.260 1.00 95.00 85 ARG A CA 1
ATOM 631 C C . ARG A 1 85 ? -8.577 8.251 6.110 1.00 95.00 85 ARG A C 1
ATOM 633 O O . ARG A 1 85 ? -8.565 8.485 7.320 1.00 95.00 85 ARG A O 1
ATOM 640 N N . VAL A 1 86 ? -7.551 7.698 5.477 1.00 94.62 86 VAL A N 1
ATOM 641 C CA . VAL A 1 86 ? -6.283 7.432 6.161 1.00 94.62 86 VAL A CA 1
ATOM 642 C C . VAL A 1 86 ? -5.482 8.720 6.322 1.00 94.62 86 VAL A C 1
ATOM 644 O O . VAL A 1 86 ? -5.598 9.649 5.519 1.00 94.62 86 VAL A O 1
ATOM 647 N N . ASP A 1 87 ? -4.618 8.762 7.334 1.00 95.00 87 ASP A N 1
ATOM 648 C CA . ASP A 1 87 ? -3.592 9.797 7.414 1.00 95.00 87 ASP A CA 1
ATOM 649 C C . ASP A 1 87 ? -2.593 9.607 6.267 1.00 95.00 87 ASP A C 1
ATOM 651 O O . ASP A 1 87 ? -1.765 8.691 6.275 1.00 95.00 87 ASP A O 1
ATOM 655 N N . ARG A 1 88 ? -2.669 10.510 5.288 1.00 94.75 88 ARG A N 1
ATOM 656 C CA . ARG A 1 88 ? -1.843 10.497 4.078 1.00 94.75 88 ARG A CA 1
ATOM 657 C C . ARG A 1 88 ? -0.350 10.622 4.371 1.00 94.75 88 ARG A C 1
ATOM 659 O O . ARG A 1 88 ? 0.461 10.071 3.637 1.00 94.75 88 ARG A O 1
ATOM 666 N N . ARG A 1 89 ? 0.041 11.276 5.471 1.00 95.44 89 ARG A N 1
ATOM 667 C CA . ARG A 1 89 ? 1.454 11.357 5.870 1.00 95.44 89 ARG A CA 1
ATOM 668 C C . ARG A 1 89 ? 1.944 10.041 6.463 1.00 95.44 89 ARG A C 1
ATOM 670 O O . ARG A 1 89 ? 3.093 9.677 6.239 1.00 95.44 89 ARG A O 1
ATOM 677 N N . ALA A 1 90 ? 1.109 9.338 7.230 1.00 94.12 90 ALA A N 1
ATOM 678 C CA . ALA A 1 90 ? 1.456 8.015 7.755 1.00 94.12 90 ALA A CA 1
ATOM 679 C C . ALA A 1 90 ? 1.588 6.977 6.638 1.00 94.12 90 ALA 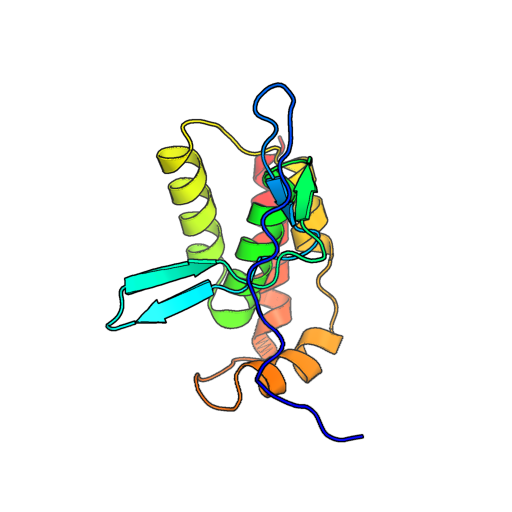A C 1
ATOM 681 O O . ALA A 1 90 ? 2.561 6.229 6.613 1.00 94.12 90 ALA A O 1
ATOM 682 N N . ASP A 1 91 ? 0.658 7.014 5.691 1.00 95.69 91 ASP A N 1
ATOM 683 C CA . ASP A 1 91 ? 0.690 6.216 4.471 1.00 95.69 91 ASP A CA 1
ATOM 684 C C . ASP A 1 91 ? 1.957 6.470 3.632 1.00 95.69 91 ASP A C 1
ATOM 686 O O . ASP A 1 91 ? 2.702 5.532 3.344 1.00 95.69 91 ASP A O 1
ATOM 690 N N . LEU A 1 92 ? 2.281 7.736 3.339 1.00 96.62 92 LEU A N 1
ATOM 691 C CA . LEU A 1 92 ? 3.503 8.088 2.612 1.00 96.62 92 LEU A CA 1
ATOM 692 C C . LEU A 1 92 ? 4.773 7.616 3.333 1.00 96.62 92 LEU A C 1
ATOM 694 O O . LEU A 1 92 ? 5.682 7.098 2.689 1.00 96.62 92 LEU A O 1
ATOM 698 N N . ARG A 1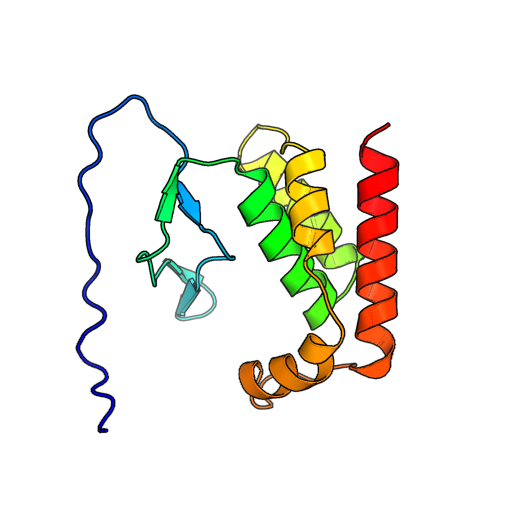 93 ? 4.854 7.775 4.662 1.00 95.88 93 ARG A N 1
ATOM 699 C CA . ARG A 1 93 ? 6.022 7.316 5.435 1.00 95.88 93 ARG A CA 1
ATOM 700 C C . ARG A 1 93 ? 6.272 5.821 5.255 1.00 95.88 93 ARG A C 1
ATOM 702 O O . ARG A 1 93 ? 7.424 5.431 5.122 1.00 95.88 93 ARG A O 1
ATOM 709 N N . ALA A 1 94 ? 5.217 5.013 5.229 1.00 94.19 94 ALA A N 1
ATOM 710 C CA . ALA A 1 94 ? 5.332 3.576 5.013 1.00 94.19 94 ALA A CA 1
ATOM 711 C C . ALA A 1 94 ? 5.752 3.232 3.572 1.00 94.19 94 ALA A C 1
ATOM 713 O O . ALA A 1 94 ? 6.572 2.339 3.378 1.00 94.19 94 ALA A O 1
ATOM 714 N N . LEU A 1 95 ? 5.274 3.969 2.560 1.00 96.19 95 LEU A N 1
ATOM 715 C CA . LEU A 1 95 ? 5.745 3.809 1.173 1.00 96.19 95 LEU A CA 1
ATOM 716 C C . LEU A 1 95 ? 7.242 4.133 1.023 1.00 96.19 95 LEU A C 1
ATOM 718 O O . LEU A 1 95 ? 7.949 3.469 0.267 1.00 96.19 95 LEU A O 1
ATOM 722 N N . LEU A 1 96 ? 7.732 5.131 1.764 1.00 96.31 96 LEU A N 1
ATOM 723 C CA . LEU A 1 96 ? 9.142 5.535 1.781 1.00 96.31 96 LEU A CA 1
ATOM 724 C C . LEU A 1 96 ? 10.069 4.524 2.478 1.00 96.31 96 LEU A C 1
ATOM 726 O O . LEU A 1 96 ? 11.283 4.690 2.417 1.00 96.31 96 LEU A O 1
ATOM 730 N N . CYS A 1 97 ? 9.535 3.474 3.112 1.00 94.44 97 CYS A N 1
ATOM 731 C CA . CYS A 1 97 ? 10.340 2.381 3.665 1.00 94.44 97 CYS A CA 1
ATOM 732 C C . CYS A 1 97 ? 10.861 1.401 2.600 1.00 94.44 97 CYS A C 1
ATOM 734 O O . CYS A 1 97 ? 11.535 0.433 2.947 1.00 94.44 97 CYS A O 1
ATOM 736 N N . PHE A 1 98 ? 10.548 1.621 1.321 1.00 93.75 98 PHE A N 1
ATOM 737 C CA . PHE A 1 98 ? 11.146 0.868 0.226 1.00 93.75 98 PHE A CA 1
ATOM 738 C C . PHE A 1 98 ? 12.652 1.122 0.115 1.00 93.75 98 PHE A C 1
ATOM 740 O O . PHE A 1 98 ? 13.104 2.267 0.122 1.00 93.75 98 PHE A O 1
ATOM 747 N N . ASP A 1 99 ? 13.409 0.052 -0.102 1.00 92.88 99 ASP A N 1
ATOM 748 C CA . ASP A 1 99 ? 14.817 0.102 -0.481 1.00 92.88 99 ASP A CA 1
ATOM 749 C C . ASP A 1 99 ? 15.112 -0.929 -1.588 1.00 92.88 99 ASP A C 1
ATOM 751 O O . ASP A 1 99 ? 14.282 -1.779 -1.917 1.00 92.88 99 ASP A O 1
ATOM 755 N N . LEU A 1 100 ? 16.299 -0.855 -2.196 1.00 91.56 100 LEU A N 1
ATOM 756 C CA . LEU A 1 100 ? 16.659 -1.725 -3.321 1.00 91.56 100 LEU A CA 1
ATOM 757 C C . LEU A 1 100 ? 16.946 -3.185 -2.917 1.00 91.56 100 LEU A C 1
ATOM 759 O O . LEU A 1 100 ? 16.870 -4.065 -3.776 1.00 91.56 100 LEU A O 1
ATOM 763 N N . GLU A 1 101 ? 17.190 -3.496 -1.636 1.00 91.25 101 GLU A N 1
ATOM 764 C CA . GLU A 1 101 ? 17.361 -4.889 -1.185 1.00 91.25 101 GLU A CA 1
ATOM 765 C C . GLU A 1 101 ? 16.068 -5.702 -1.348 1.00 91.25 101 GLU A C 1
ATOM 767 O O . GLU A 1 101 ? 16.105 -6.935 -1.434 1.00 91.25 101 GLU A O 1
ATOM 772 N N . TRP A 1 102 ? 14.917 -5.040 -1.495 1.00 90.81 102 TRP A N 1
ATOM 773 C CA . TRP A 1 102 ? 13.652 -5.692 -1.829 1.00 90.81 102 TRP A CA 1
ATOM 774 C C . TRP A 1 102 ? 13.732 -6.494 -3.132 1.00 90.81 102 TRP A C 1
ATOM 776 O O . TRP A 1 102 ? 13.166 -7.585 -3.204 1.00 90.81 102 TRP A O 1
ATOM 786 N N . GLN A 1 103 ? 14.508 -6.045 -4.127 1.00 91.56 103 GLN A N 1
ATOM 787 C CA . GLN A 1 103 ? 14.718 -6.800 -5.371 1.00 91.56 103 GLN A CA 1
ATOM 788 C C . GLN A 1 103 ? 15.402 -8.157 -5.122 1.00 91.56 103 GLN A C 1
ATOM 790 O O . GLN A 1 103 ? 15.214 -9.098 -5.893 1.00 91.56 103 GLN A O 1
ATOM 795 N N . ARG A 1 104 ? 16.156 -8.290 -4.023 1.00 89.19 104 ARG A N 1
ATOM 796 C CA . ARG A 1 104 ? 16.810 -9.534 -3.595 1.00 89.19 104 ARG A CA 1
ATOM 797 C C . ARG A 1 104 ? 15.933 -10.371 -2.663 1.00 89.19 104 ARG A C 1
ATOM 799 O O . ARG A 1 104 ? 16.003 -11.602 -2.683 1.00 89.19 104 ARG A O 1
ATOM 806 N N . PHE A 1 105 ? 15.136 -9.721 -1.822 1.00 87.31 105 PHE A N 1
ATOM 807 C CA . PHE A 1 105 ? 14.313 -10.374 -0.804 1.00 87.31 105 PHE A CA 1
ATOM 808 C C . PHE A 1 105 ? 12.990 -10.925 -1.355 1.00 87.31 105 PHE A C 1
ATOM 810 O O . PHE A 1 105 ? 12.647 -12.078 -1.086 1.00 87.31 105 PHE A O 1
ATOM 817 N N . ILE A 1 106 ? 12.279 -10.147 -2.173 1.00 88.69 106 ILE A N 1
ATOM 818 C CA . ILE A 1 106 ? 10.939 -10.479 -2.676 1.00 88.69 106 ILE A CA 1
ATOM 819 C C . ILE A 1 106 ? 10.898 -11.786 -3.487 1.00 88.69 106 ILE A C 1
ATOM 821 O O . ILE A 1 106 ? 9.994 -12.587 -3.238 1.00 88.69 106 ILE A O 1
ATOM 825 N N . PRO A 1 107 ? 11.873 -12.107 -4.364 1.00 89.69 107 PRO A N 1
ATOM 826 C CA . PRO A 1 107 ? 11.905 -13.407 -5.039 1.00 89.69 107 PRO A CA 1
ATOM 827 C C . PRO A 1 107 ? 11.874 -14.601 -4.082 1.00 89.69 107 PRO A C 1
ATOM 829 O O . PRO A 1 107 ? 11.216 -15.605 -4.360 1.00 89.69 107 PRO A O 1
ATOM 832 N N . ARG A 1 108 ? 12.545 -14.489 -2.926 1.00 88.69 108 ARG A N 1
ATOM 833 C CA . ARG A 1 108 ? 12.568 -15.550 -1.909 1.00 88.69 108 ARG A CA 1
ATOM 834 C C . ARG A 1 108 ? 11.208 -15.710 -1.239 1.00 88.69 108 ARG A C 1
ATOM 836 O O . ARG A 1 108 ? 10.796 -16.834 -0.982 1.00 88.69 108 ARG A O 1
ATOM 843 N N . GLN A 1 109 ? 10.507 -14.605 -0.982 1.00 84.56 109 GLN A N 1
ATOM 844 C CA . GLN A 1 109 ? 9.167 -14.638 -0.390 1.00 84.56 109 GLN A CA 1
ATOM 845 C C . GLN A 1 109 ? 8.114 -15.183 -1.358 1.00 84.56 109 GLN A C 1
ATOM 847 O O . GLN A 1 109 ? 7.267 -15.989 -0.968 1.00 84.56 109 GLN A O 1
ATOM 852 N N . VAL A 1 110 ? 8.182 -14.769 -2.625 1.00 85.81 110 VAL A N 1
ATOM 853 C CA . VAL A 1 110 ? 7.266 -15.250 -3.666 1.00 85.81 110 VAL A CA 1
ATOM 854 C C . VAL A 1 110 ? 7.519 -16.720 -3.978 1.00 85.81 110 VAL A C 1
ATOM 856 O O . VAL A 1 110 ? 6.564 -17.440 -4.263 1.00 85.81 110 VAL A O 1
ATOM 859 N N . ALA A 1 111 ? 8.766 -17.191 -3.865 1.00 87.38 111 ALA A N 1
ATOM 860 C CA . ALA A 1 111 ? 9.138 -18.598 -4.018 1.00 87.38 111 ALA A CA 1
ATOM 861 C C . ALA A 1 111 ? 8.608 -19.217 -5.329 1.00 87.38 111 ALA A C 1
ATOM 863 O O . ALA A 1 111 ? 8.121 -20.344 -5.347 1.00 87.38 111 ALA A O 1
ATOM 864 N N . GLY A 1 112 ? 8.642 -18.443 -6.420 1.00 85.69 112 GLY A N 1
ATOM 865 C CA . GLY A 1 112 ? 8.183 -18.870 -7.747 1.00 85.69 112 GLY A CA 1
ATOM 866 C C . GLY A 1 112 ? 6.663 -18.967 -7.928 1.00 85.69 112 GLY A C 1
ATOM 867 O O . GLY A 1 112 ? 6.217 -19.356 -9.001 1.00 85.69 112 GLY A O 1
ATOM 868 N N . ARG A 1 113 ? 5.853 -18.597 -6.925 1.00 82.38 113 ARG A N 1
ATOM 869 C CA . ARG A 1 113 ? 4.380 -18.667 -7.005 1.00 82.38 113 ARG A CA 1
ATOM 870 C C . ARG A 1 113 ? 3.760 -17.641 -7.958 1.00 82.38 113 ARG A C 1
ATOM 872 O O . ARG A 1 113 ? 2.612 -17.805 -8.352 1.00 82.38 113 ARG A O 1
ATOM 879 N N . ALA A 1 114 ? 4.497 -16.586 -8.299 1.00 81.25 114 ALA A N 1
ATOM 880 C CA . ALA A 1 114 ? 4.069 -15.543 -9.222 1.00 81.25 114 ALA A CA 1
ATOM 881 C C . ALA A 1 114 ? 5.272 -14.986 -10.006 1.00 81.25 114 ALA A C 1
ATOM 883 O O . ALA A 1 114 ? 6.383 -14.951 -9.461 1.00 81.25 114 ALA A O 1
ATOM 884 N N . PRO A 1 115 ? 5.076 -14.544 -11.263 1.00 84.00 115 PRO A N 1
ATOM 885 C CA . PRO A 1 115 ? 6.105 -13.819 -11.997 1.00 84.00 115 PRO A CA 1
ATOM 886 C C . PRO A 1 115 ? 6.408 -12.482 -11.309 1.00 84.00 115 PRO A C 1
ATOM 888 O O . PRO A 1 115 ? 5.515 -11.834 -10.768 1.00 84.00 115 PRO A O 1
ATOM 891 N N . LEU A 1 116 ? 7.674 -12.063 -11.345 1.00 88.12 116 LEU A N 1
ATOM 892 C CA . LEU A 1 116 ? 8.135 -10.814 -10.744 1.00 88.12 116 LEU A CA 1
ATOM 893 C C . LEU A 1 116 ? 8.964 -10.012 -11.740 1.00 88.12 116 LEU A C 1
ATOM 895 O O . LEU A 1 116 ? 10.034 -10.449 -12.160 1.00 88.12 116 LEU A O 1
ATOM 899 N N . ASP A 1 117 ? 8.509 -8.802 -12.048 1.00 91.12 117 ASP A N 1
ATOM 900 C CA . ASP A 1 117 ? 9.331 -7.807 -12.728 1.00 91.12 117 ASP A CA 1
ATOM 901 C C . ASP A 1 117 ? 10.165 -7.036 -11.698 1.00 91.12 117 ASP A C 1
ATOM 903 O O . ASP A 1 117 ? 9.702 -6.066 -11.083 1.00 91.12 117 ASP A O 1
ATOM 907 N N . LEU A 1 118 ? 11.400 -7.506 -11.506 1.00 92.75 118 LEU A N 1
ATOM 908 C CA . LEU A 1 118 ? 12.368 -6.901 -10.593 1.00 92.75 118 LEU A CA 1
ATOM 909 C C . LEU A 1 118 ? 12.939 -5.598 -11.148 1.00 92.75 118 LEU A C 1
ATOM 911 O O . LEU A 1 118 ? 13.177 -4.676 -10.373 1.00 92.75 118 LEU A O 1
ATOM 915 N N . ALA A 1 119 ? 13.143 -5.501 -12.462 1.00 93.56 119 ALA A N 1
ATOM 916 C CA . ALA A 1 119 ? 13.750 -4.328 -13.084 1.00 93.56 119 ALA A CA 1
ATOM 917 C C . ALA A 1 119 ? 12.818 -3.109 -13.011 1.00 93.56 119 ALA A C 1
ATOM 919 O O . ALA A 1 119 ? 13.266 -2.012 -12.684 1.00 93.56 119 ALA A O 1
ATOM 920 N N . GLY A 1 120 ? 11.517 -3.301 -13.244 1.00 94.25 120 GLY A N 1
ATOM 921 C CA . GLY A 1 120 ? 10.521 -2.236 -13.137 1.00 94.25 120 GLY A CA 1
ATOM 922 C C . GLY A 1 120 ? 10.062 -1.924 -11.709 1.00 94.25 120 GLY A C 1
ATOM 923 O O . GLY A 1 120 ? 9.435 -0.884 -11.496 1.00 94.25 120 GLY A O 1
ATOM 924 N N . MET A 1 121 ? 10.387 -2.766 -10.719 1.00 94.44 121 MET A N 1
ATOM 925 C CA . MET A 1 121 ? 9.935 -2.608 -9.327 1.00 94.44 121 MET A CA 1
ATOM 926 C C . MET A 1 121 ? 10.239 -1.214 -8.740 1.00 94.44 121 MET A C 1
ATOM 928 O O . MET A 1 121 ? 9.295 -0.579 -8.262 1.00 94.44 121 MET A O 1
ATOM 932 N N . PRO A 1 122 ? 11.472 -0.665 -8.821 1.00 96.12 122 PRO A N 1
ATOM 933 C CA . PRO A 1 122 ? 11.746 0.671 -8.289 1.00 96.12 122 PRO A CA 1
ATOM 934 C C . PRO A 1 122 ? 10.920 1.760 -8.983 1.00 96.12 122 PRO A C 1
ATOM 936 O O . PRO A 1 122 ? 10.433 2.681 -8.331 1.00 96.12 122 PRO A O 1
ATOM 939 N N . GLY A 1 123 ? 10.707 1.634 -10.298 1.00 96.50 123 GLY A N 1
ATOM 940 C CA . GLY A 1 123 ? 9.903 2.575 -11.078 1.00 96.50 123 GLY A CA 1
ATOM 941 C C . GLY A 1 123 ? 8.438 2.607 -10.638 1.00 96.50 123 GLY A C 1
ATOM 942 O O . GLY A 1 123 ? 7.869 3.689 -10.471 1.00 96.50 123 GLY A O 1
ATOM 943 N N . ARG A 1 124 ? 7.841 1.436 -10.377 1.00 95.75 124 ARG A N 1
ATOM 944 C CA . ARG A 1 124 ? 6.458 1.324 -9.880 1.00 95.75 124 ARG A CA 1
ATOM 945 C C . ARG A 1 124 ? 6.306 1.875 -8.467 1.00 95.75 124 ARG A C 1
ATOM 947 O O . ARG A 1 124 ? 5.348 2.599 -8.182 1.00 95.75 124 ARG A O 1
ATOM 954 N N . VAL A 1 125 ? 7.261 1.596 -7.582 1.00 96.69 125 VAL A N 1
ATOM 955 C CA . VAL A 1 125 ? 7.237 2.154 -6.224 1.00 96.69 125 VAL A CA 1
ATOM 956 C C . VAL A 1 125 ? 7.397 3.677 -6.265 1.00 96.69 125 VAL A C 1
ATOM 958 O O . VAL A 1 125 ? 6.601 4.387 -5.654 1.00 96.69 125 VAL A O 1
ATOM 961 N N . ALA A 1 126 ? 8.325 4.204 -7.068 1.00 97.62 126 ALA A N 1
ATOM 962 C CA . ALA A 1 126 ? 8.504 5.646 -7.243 1.00 97.62 126 ALA A CA 1
ATOM 963 C C . ALA A 1 126 ? 7.263 6.342 -7.836 1.00 97.62 126 ALA A C 1
ATOM 965 O O . ALA A 1 126 ? 6.925 7.459 -7.443 1.00 97.62 126 ALA A O 1
ATOM 966 N N . ALA A 1 127 ? 6.560 5.705 -8.777 1.00 97.56 127 ALA A N 1
ATOM 967 C CA . ALA A 1 127 ? 5.280 6.205 -9.284 1.00 97.56 127 ALA A CA 1
ATOM 968 C C . ALA A 1 127 ? 4.201 6.238 -8.186 1.00 97.56 127 ALA A C 1
ATOM 970 O O . ALA A 1 127 ? 3.490 7.232 -8.054 1.00 97.56 127 ALA A O 1
ATOM 971 N N . THR A 1 128 ? 4.141 5.203 -7.347 1.00 97.62 128 THR A N 1
ATOM 972 C CA . THR A 1 128 ? 3.204 5.125 -6.213 1.00 97.62 128 THR A CA 1
ATOM 973 C C . THR A 1 128 ? 3.484 6.202 -5.162 1.00 97.62 128 THR A C 1
ATOM 975 O O . THR A 1 128 ? 2.551 6.845 -4.682 1.00 97.62 128 THR A O 1
ATOM 978 N N . ILE A 1 129 ? 4.760 6.448 -4.844 1.00 97.75 129 ILE A N 1
ATOM 979 C CA . ILE A 1 129 ? 5.191 7.514 -3.927 1.00 97.75 129 ILE A CA 1
ATOM 980 C C . ILE A 1 129 ? 4.805 8.890 -4.474 1.00 97.75 129 ILE A C 1
ATOM 982 O O . ILE A 1 129 ? 4.255 9.697 -3.729 1.00 97.75 129 ILE A O 1
ATOM 986 N N . ARG A 1 130 ? 5.041 9.156 -5.767 1.00 97.31 130 ARG A N 1
ATOM 987 C CA . ARG A 1 130 ? 4.634 10.421 -6.405 1.00 97.31 130 ARG A CA 1
ATOM 988 C C . ARG A 1 130 ? 3.126 10.644 -6.313 1.00 97.31 130 ARG A C 1
ATOM 990 O O . ARG A 1 130 ? 2.709 11.680 -5.817 1.00 97.31 130 ARG A O 1
ATOM 997 N N . GLY A 1 131 ? 2.319 9.639 -6.657 1.00 95.94 131 GLY A N 1
ATOM 998 C CA . GLY A 1 131 ? 0.863 9.749 -6.522 1.00 95.94 131 GLY A CA 1
ATOM 999 C C . GLY A 1 131 ? 0.398 9.961 -5.074 1.00 95.94 131 GLY A C 1
ATOM 1000 O O . GLY A 1 131 ? -0.571 10.676 -4.831 1.00 95.94 131 GLY A O 1
ATOM 1001 N N . ALA A 1 132 ? 1.090 9.374 -4.090 1.00 95.38 132 ALA A N 1
ATOM 1002 C CA . ALA A 1 132 ? 0.803 9.621 -2.677 1.00 95.38 132 ALA A CA 1
ATOM 1003 C C . ALA A 1 132 ? 1.189 11.046 -2.237 1.00 95.38 132 ALA A C 1
ATOM 1005 O O . ALA A 1 132 ? 0.445 11.656 -1.472 1.00 95.38 132 ALA A O 1
ATOM 1006 N N . LEU A 1 133 ? 2.311 11.579 -2.734 1.00 95.56 133 LEU A N 1
ATOM 1007 C CA . LEU A 1 133 ? 2.746 12.960 -2.497 1.00 95.56 133 LEU A CA 1
ATOM 1008 C C . LEU A 1 133 ? 1.749 13.975 -3.062 1.00 95.56 133 LEU A C 1
ATOM 1010 O O . LEU A 1 133 ? 1.364 14.898 -2.347 1.00 95.56 133 LEU A O 1
ATOM 1014 N N . ASP A 1 134 ? 1.284 13.769 -4.294 1.00 93.38 134 ASP A N 1
ATOM 1015 C CA . ASP A 1 134 ? 0.310 14.654 -4.947 1.00 93.38 134 ASP A CA 1
ATOM 1016 C C . ASP A 1 134 ? -1.018 14.719 -4.169 1.00 93.38 134 ASP A C 1
ATOM 1018 O O . ASP A 1 134 ? -1.699 15.741 -4.160 1.00 93.38 134 ASP A O 1
ATOM 1022 N N . GLY A 1 135 ? -1.373 13.642 -3.457 1.00 85.69 135 GLY A N 1
ATOM 1023 C CA . GLY A 1 135 ? -2.580 13.553 -2.630 1.00 85.69 135 GLY A CA 1
ATOM 1024 C C . GLY A 1 135 ? -2.466 14.134 -1.214 1.00 85.69 135 GLY A C 1
ATOM 1025 O O . GLY A 1 135 ? -3.401 13.960 -0.430 1.00 85.69 135 GLY A O 1
ATOM 1026 N N . ILE A 1 136 ? -1.335 14.751 -0.851 1.00 87.12 136 ILE A N 1
ATOM 1027 C CA . ILE A 1 136 ? -1.123 15.412 0.455 1.00 87.12 136 ILE A CA 1
ATOM 1028 C C . ILE A 1 136 ? -1.409 16.926 0.396 1.00 87.12 136 ILE A C 1
ATOM 1030 O O . ILE A 1 136 ? -1.520 17.546 1.459 1.00 87.12 136 ILE A O 1
ATOM 1034 N N . GLY A 1 137 ? -1.533 17.497 -0.810 1.00 58.44 137 GLY A N 1
ATOM 1035 C CA . GLY A 1 137 ? -1.876 18.907 -1.043 1.00 58.44 137 GLY A CA 1
ATOM 1036 C C . GLY A 1 137 ? -3.256 19.311 -0.538 1.00 58.44 137 GLY A C 1
ATOM 1037 O O . GLY A 1 137 ? -4.201 18.499 -0.661 1.00 58.44 137 GLY A O 1
#

Sequence (137 aa):
MNYSSDDKVAASKSLTGPPGLLTQRSTPPVLWCDQRLTGVVDWPNAATGNRGSDVGHCRLNLAVLFDTTTAGDYLVMYERAAGVRVDRRADLRALLCFDLEWQRFIPRQVAGRAPLDLAGMPGRVAATIRGALDGIG